Protein AF-A0A7S7SJB5-F1 (afdb_monomer_lite)

Radius of gyration: 9.92 Å; chains: 1; bounding box: 21×20×24 Å

Secondary structure (DSSP, 8-state):
--HHHHHHHHHHHHHHHHHHHHHHHHHHS--HHHHTTS---HHHHHHHHHHHHHHHSSPPP--

Organism: Paludibaculum fermentans (NCBI:txid1473598)

Sequence (63 aa):
MAQKLVKLYDFVHDHGGATAKMRVAMKTLVPSNKAEQTPDSPELIEKFRAAIREVTGLEAPNV

Structure (mmCIF, N/CA/C/O backbone):
data_AF-A0A7S7SJB5-F1
#
_entry.id   AF-A0A7S7SJB5-F1
#
loop_
_atom_site.group_PDB
_atom_site.id
_atom_site.type_symbol
_atom_site.label_atom_id
_atom_site.label_alt_id
_atom_site.label_comp_id
_atom_site.label_asym_id
_atom_site.label_entity_id
_atom_site.label_seq_id
_atom_site.pdbx_PDB_ins_code
_atom_site.Cartn_x
_atom_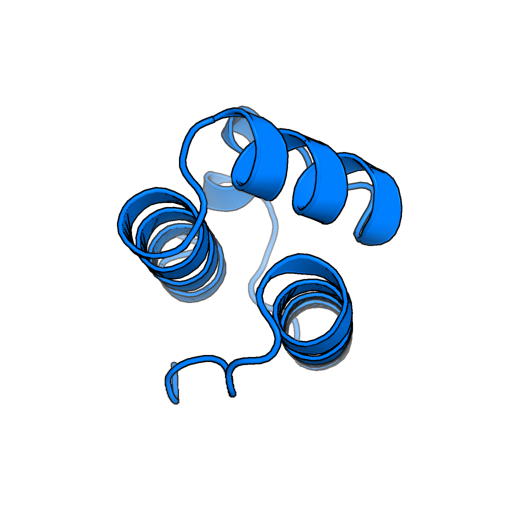site.Cartn_y
_atom_site.Cartn_z
_atom_site.occupancy
_atom_site.B_iso_or_equiv
_atom_site.auth_seq_id
_atom_site.auth_comp_id
_atom_site.auth_asym_id
_atom_site.auth_atom_id
_atom_site.pdbx_PDB_model_num
ATOM 1 N N . MET A 1 1 ? -2.244 -12.825 13.363 1.00 52.72 1 MET A N 1
ATOM 2 C CA . MET A 1 1 ? -1.523 -12.883 12.074 1.00 52.72 1 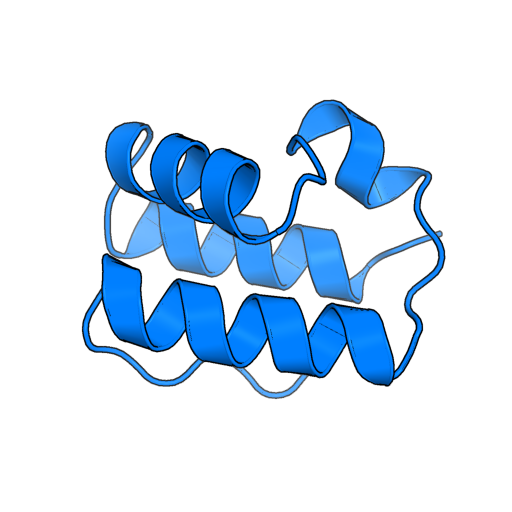MET A CA 1
ATOM 3 C C . MET A 1 1 ? -2.242 -11.929 11.147 1.00 52.72 1 MET A C 1
ATOM 5 O O . MET A 1 1 ? -3.449 -12.079 11.004 1.00 52.72 1 MET A O 1
ATOM 9 N N . ALA A 1 2 ? -1.558 -10.906 10.647 1.00 61.94 2 ALA A N 1
ATOM 10 C CA . ALA A 1 2 ? -2.172 -9.734 10.026 1.00 61.94 2 ALA A CA 1
ATOM 11 C C . ALA A 1 2 ? -2.679 -10.015 8.604 1.00 61.94 2 ALA A C 1
ATOM 13 O O . ALA A 1 2 ? -2.062 -9.662 7.600 1.00 61.94 2 ALA A O 1
ATOM 14 N N . GLN A 1 3 ? -3.789 -10.743 8.516 1.00 81.75 3 GLN A N 1
ATOM 15 C CA . GLN A 1 3 ? -4.352 -11.194 7.246 1.00 81.75 3 GLN A CA 1
ATOM 16 C C . GLN A 1 3 ? -4.945 -10.037 6.438 1.00 81.75 3 GLN A C 1
ATOM 18 O O . GLN A 1 3 ? -5.039 -10.142 5.215 1.00 81.75 3 GLN A O 1
ATOM 23 N N . LYS A 1 4 ? -5.347 -8.938 7.088 1.00 88.94 4 LYS A N 1
ATOM 24 C CA . LYS A 1 4 ? -5.995 -7.816 6.401 1.00 88.94 4 LYS A CA 1
ATOM 25 C C . LYS A 1 4 ? -4.985 -6.971 5.638 1.00 88.94 4 LYS A C 1
ATOM 27 O O . LYS A 1 4 ? -5.189 -6.718 4.454 1.00 88.94 4 LYS A O 1
ATOM 32 N N . LEU A 1 5 ? -3.871 -6.594 6.269 1.00 89.12 5 LEU A N 1
ATOM 33 C CA . LEU A 1 5 ? -2.819 -5.813 5.603 1.00 89.12 5 LEU A CA 1
ATOM 34 C C . LEU A 1 5 ? -2.196 -6.554 4.415 1.00 89.12 5 LEU A C 1
ATOM 36 O O . LEU A 1 5 ? -1.903 -5.932 3.397 1.00 89.12 5 LEU A O 1
ATOM 40 N N . VAL A 1 6 ? -2.035 -7.876 4.517 1.00 90.25 6 VAL A N 1
ATOM 41 C CA . VAL A 1 6 ? -1.539 -8.709 3.410 1.00 90.25 6 VAL A CA 1
ATOM 42 C C . VAL A 1 6 ? -2.506 -8.670 2.225 1.00 90.25 6 VAL A C 1
ATOM 44 O O . VAL A 1 6 ? -2.089 -8.342 1.119 1.00 90.25 6 VAL A O 1
ATOM 47 N N . LYS A 1 7 ? -3.811 -8.869 2.460 1.00 91.19 7 LYS A N 1
ATOM 48 C CA . LYS A 1 7 ? -4.841 -8.764 1.409 1.00 91.19 7 LYS A CA 1
ATOM 49 C C . LYS A 1 7 ? -4.870 -7.389 0.743 1.00 91.19 7 LYS A C 1
ATOM 51 O O . LYS A 1 7 ? -5.037 -7.287 -0.467 1.00 91.19 7 LYS A O 1
ATOM 56 N N . LEU A 1 8 ? -4.701 -6.331 1.532 1.00 91.94 8 LEU A N 1
ATOM 57 C CA . LEU A 1 8 ? -4.615 -4.961 1.030 1.00 91.94 8 LEU A CA 1
ATOM 58 C C . LEU A 1 8 ? -3.374 -4.767 0.152 1.00 91.94 8 LEU A C 1
ATOM 60 O O . LEU A 1 8 ? -3.451 -4.125 -0.892 1.00 91.94 8 LEU A O 1
ATOM 64 N N . TYR A 1 9 ? -2.245 -5.359 0.536 1.00 92.75 9 TYR A N 1
ATOM 65 C CA . TYR A 1 9 ? -1.046 -5.374 -0.289 1.00 92.75 9 TYR A CA 1
ATOM 66 C C . TYR A 1 9 ? -1.248 -6.130 -1.598 1.00 92.75 9 TYR A C 1
ATOM 68 O O . TYR A 1 9 ? -0.830 -5.633 -2.643 1.00 92.75 9 TYR A O 1
ATOM 76 N N . ASP A 1 10 ? -1.874 -7.299 -1.565 1.00 92.69 10 ASP A N 1
ATOM 77 C CA . ASP A 1 10 ? -2.107 -8.100 -2.767 1.00 92.69 10 ASP A CA 1
ATOM 78 C C . ASP A 1 10 ? -3.053 -7.394 -3.735 1.00 92.69 10 ASP A C 1
ATOM 80 O O . ASP A 1 10 ? -2.706 -7.240 -4.901 1.00 92.69 10 ASP A O 1
ATOM 84 N N . PHE A 1 11 ? -4.125 -6.778 -3.232 1.00 93.62 11 PHE A N 1
ATOM 85 C CA . PHE A 1 11 ? -4.979 -5.902 -4.036 1.00 93.62 11 PHE A CA 1
ATOM 86 C C . PHE A 1 11 ? -4.180 -4.793 -4.743 1.00 93.62 11 PHE A C 1
ATOM 88 O O . PHE A 1 11 ? -4.317 -4.561 -5.941 1.00 93.62 11 PHE A O 1
ATOM 95 N N . VAL A 1 12 ? -3.287 -4.115 -4.020 1.00 94.56 12 VAL A N 1
ATOM 96 C CA . VAL A 1 12 ? -2.440 -3.062 -4.605 1.00 94.56 12 VAL A CA 1
ATOM 97 C C . VAL A 1 12 ? -1.512 -3.608 -5.683 1.00 94.56 12 VAL A C 1
ATOM 99 O O . VAL A 1 12 ? -1.243 -2.923 -6.671 1.00 94.56 12 VAL A O 1
ATOM 102 N N . HIS A 1 13 ? -0.995 -4.818 -5.492 1.00 94.06 13 HIS A N 1
ATOM 103 C CA . HIS A 1 13 ? -0.148 -5.470 -6.480 1.00 94.06 13 HIS A CA 1
ATOM 104 C C . HIS A 1 13 ? -0.915 -5.794 -7.754 1.00 94.06 13 HIS A C 1
ATOM 106 O O . HIS A 1 13 ? -0.432 -5.481 -8.838 1.00 94.06 13 HIS A O 1
ATOM 112 N N . ASP A 1 14 ? -2.115 -6.343 -7.616 1.00 93.94 14 ASP A N 1
ATOM 113 C CA . ASP A 1 14 ? -2.939 -6.755 -8.748 1.00 93.94 14 ASP A CA 1
ATOM 114 C C . ASP A 1 14 ? -3.387 -5.549 -9.586 1.00 93.94 14 ASP A C 1
ATOM 116 O O . ASP A 1 14 ? -3.479 -5.634 -10.810 1.00 93.94 14 ASP A O 1
ATOM 120 N N . HIS A 1 15 ? -3.590 -4.392 -8.946 1.00 92.75 15 HIS A N 1
ATOM 121 C CA . HIS A 1 15 ? -4.077 -3.180 -9.609 1.00 92.75 15 HIS A CA 1
ATOM 122 C C . HIS A 1 15 ? -2.999 -2.147 -9.976 1.00 92.75 15 HIS A C 1
ATOM 124 O O . HIS A 1 15 ? -3.281 -1.214 -10.726 1.00 92.75 15 HIS A O 1
ATOM 130 N N . GLY A 1 16 ? -1.767 -2.277 -9.478 1.00 88.62 16 GLY A N 1
ATOM 131 C CA . GLY A 1 16 ? -0.705 -1.294 -9.740 1.00 88.62 16 GLY A CA 1
ATOM 132 C C . GLY A 1 16 ? 0.729 -1.829 -9.668 1.00 88.62 16 GLY A C 1
ATOM 133 O O . GLY A 1 16 ? 1.692 -1.054 -9.695 1.00 88.62 16 GLY A O 1
ATOM 134 N N . GLY A 1 17 ? 0.893 -3.147 -9.569 1.00 93.31 17 GLY A N 1
ATOM 135 C CA . GLY A 1 17 ? 2.176 -3.835 -9.594 1.00 93.31 17 GLY A CA 1
ATOM 136 C C . GLY A 1 17 ? 3.094 -3.509 -8.414 1.00 93.31 17 GLY A C 1
ATOM 137 O O . GLY A 1 17 ? 2.690 -3.043 -7.344 1.00 93.31 17 GLY A O 1
ATOM 138 N N . ALA A 1 18 ? 4.387 -3.775 -8.605 1.00 92.00 18 ALA A N 1
ATOM 139 C CA . ALA A 1 18 ? 5.411 -3.549 -7.584 1.00 92.00 18 ALA A CA 1
ATOM 140 C C . ALA A 1 18 ? 5.560 -2.062 -7.205 1.00 92.00 18 ALA A C 1
ATOM 142 O O . ALA A 1 18 ? 5.772 -1.737 -6.035 1.00 92.00 18 ALA A O 1
ATOM 143 N N . THR A 1 19 ? 5.393 -1.147 -8.167 1.00 92.88 19 THR A N 1
ATOM 144 C CA . THR A 1 19 ? 5.476 0.301 -7.927 1.00 92.88 19 THR A CA 1
ATOM 145 C C . THR A 1 19 ? 4.366 0.783 -6.997 1.00 92.88 19 THR A C 1
ATOM 147 O O . THR A 1 19 ? 4.631 1.586 -6.100 1.00 92.88 19 THR A O 1
ATOM 150 N N . ALA A 1 20 ? 3.139 0.278 -7.154 1.00 94.44 20 ALA A N 1
ATOM 151 C CA . ALA A 1 20 ? 2.043 0.619 -6.258 1.00 94.44 20 ALA A CA 1
ATOM 152 C C . ALA A 1 20 ? 2.260 0.051 -4.848 1.00 94.44 20 ALA A C 1
ATOM 154 O O . ALA A 1 20 ? 2.115 0.798 -3.878 1.00 94.44 20 ALA A O 1
ATOM 155 N N . LYS A 1 21 ? 2.717 -1.211 -4.723 1.00 93.31 21 LYS A N 1
ATOM 156 C CA . LYS A 1 21 ? 3.098 -1.795 -3.418 1.00 93.31 21 LYS A CA 1
ATOM 157 C C . LYS A 1 21 ? 4.125 -0.903 -2.709 1.00 93.31 21 LYS A C 1
ATOM 159 O O . LYS A 1 21 ? 3.955 -0.579 -1.536 1.00 93.31 21 LYS A O 1
ATOM 164 N N . MET A 1 22 ? 5.149 -0.439 -3.428 1.00 93.56 22 MET A N 1
ATOM 165 C CA . MET A 1 22 ? 6.173 0.446 -2.867 1.00 93.56 22 MET A CA 1
ATOM 166 C C . MET A 1 22 ? 5.601 1.797 -2.414 1.00 93.56 22 MET A C 1
ATOM 168 O O . MET A 1 22 ? 5.901 2.253 -1.314 1.00 93.56 22 MET A O 1
ATOM 172 N N . ARG A 1 23 ? 4.738 2.434 -3.213 1.00 94.31 23 ARG A 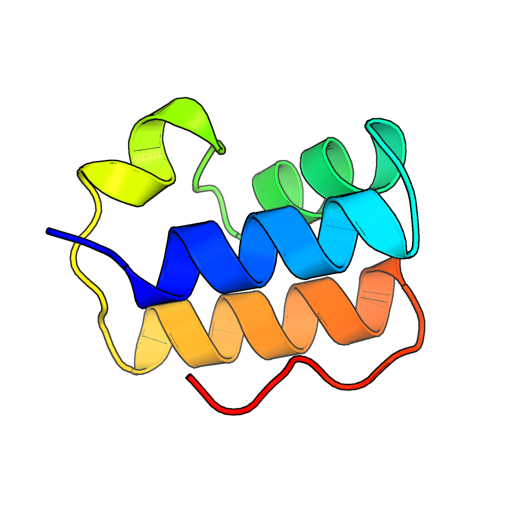N 1
ATOM 173 C CA . ARG A 1 23 ? 4.116 3.717 -2.838 1.00 94.31 23 ARG A CA 1
ATOM 174 C C . A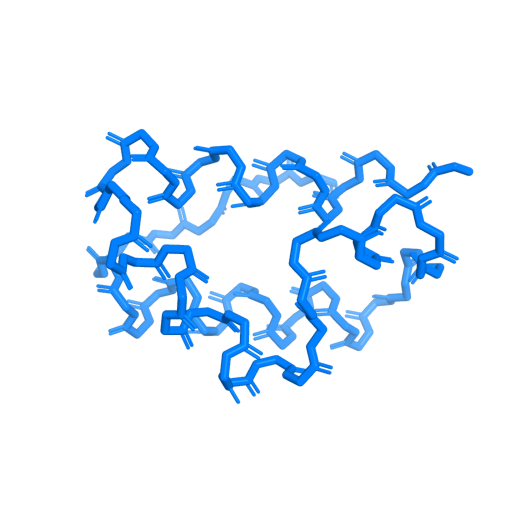RG A 1 23 ? 3.214 3.592 -1.610 1.00 94.31 23 ARG A C 1
ATOM 176 O O . ARG A 1 23 ? 3.259 4.460 -0.739 1.00 94.31 23 ARG A O 1
ATOM 183 N N . VAL A 1 24 ? 2.438 2.512 -1.509 1.00 93.94 24 VAL A N 1
ATOM 184 C CA . VAL A 1 24 ? 1.620 2.231 -0.319 1.00 93.94 24 VAL A CA 1
ATOM 185 C C . VAL A 1 24 ? 2.509 2.007 0.903 1.00 93.94 24 VAL A C 1
ATOM 187 O O . VAL A 1 24 ? 2.231 2.585 1.952 1.00 93.94 24 VAL A O 1
ATOM 190 N N . ALA A 1 25 ? 3.622 1.280 0.772 1.00 93.75 25 ALA A N 1
ATOM 191 C CA . ALA A 1 25 ? 4.593 1.117 1.856 1.00 93.75 25 ALA A CA 1
ATOM 192 C C . ALA A 1 25 ? 5.164 2.456 2.344 1.00 93.75 25 ALA A C 1
ATOM 194 O O . ALA A 1 25 ? 5.247 2.689 3.549 1.00 93.75 25 ALA A O 1
ATOM 195 N N . MET A 1 26 ? 5.505 3.364 1.425 1.00 93.44 26 MET A N 1
ATOM 196 C CA . MET A 1 26 ? 6.021 4.691 1.780 1.00 93.44 26 MET A CA 1
ATOM 197 C C . MET A 1 26 ? 4.973 5.558 2.487 1.00 93.44 26 MET A C 1
ATOM 199 O O . MET A 1 26 ? 5.303 6.257 3.440 1.00 93.44 26 MET A O 1
ATOM 203 N N . LYS A 1 27 ? 3.705 5.499 2.063 1.00 93.06 27 LYS A N 1
ATOM 204 C CA . LYS A 1 27 ? 2.613 6.264 2.693 1.00 93.06 27 LYS A CA 1
ATOM 205 C C . LYS A 1 27 ? 2.219 5.706 4.058 1.00 93.06 27 LYS A C 1
ATOM 207 O O . LYS A 1 27 ? 1.986 6.455 5.005 1.00 93.06 27 LYS A O 1
ATOM 212 N N . THR A 1 28 ? 2.144 4.385 4.173 1.00 91.88 28 THR A N 1
ATOM 213 C CA . THR A 1 28 ? 1.712 3.704 5.401 1.00 91.88 28 THR A CA 1
ATOM 214 C C . THR A 1 28 ? 2.834 3.584 6.428 1.00 91.88 28 THR A C 1
ATOM 216 O O . THR A 1 28 ? 2.538 3.487 7.617 1.00 91.88 28 THR A O 1
ATOM 219 N N . LEU A 1 29 ? 4.097 3.697 5.997 1.00 91.69 29 LEU A N 1
ATOM 220 C CA . LEU A 1 29 ? 5.312 3.406 6.771 1.00 91.69 29 LEU A CA 1
ATOM 221 C C . LEU A 1 29 ? 5.406 1.943 7.225 1.00 91.69 29 LEU A C 1
ATOM 223 O O . LEU A 1 29 ? 6.182 1.608 8.119 1.00 91.69 29 LEU A O 1
ATOM 227 N N . VAL A 1 30 ? 4.631 1.062 6.594 1.00 90.81 30 VAL A N 1
ATOM 228 C CA . VAL A 1 30 ? 4.617 -0.371 6.875 1.00 90.81 30 VAL A CA 1
ATOM 229 C C . VAL A 1 30 ? 5.022 -1.089 5.603 1.00 90.81 30 VAL A C 1
ATOM 231 O O . VAL A 1 30 ? 4.191 -1.222 4.713 1.00 90.81 30 VAL A O 1
ATOM 234 N N . PRO A 1 31 ? 6.274 -1.548 5.473 1.00 90.12 31 PRO A N 1
ATOM 235 C CA . PRO A 1 31 ? 6.694 -2.338 4.324 1.00 90.12 31 PRO A CA 1
ATOM 236 C C . PRO A 1 31 ? 5.932 -3.668 4.242 1.00 90.12 31 PRO A C 1
ATOM 238 O O . PRO A 1 31 ? 5.513 -4.213 5.263 1.00 90.12 31 PRO A O 1
ATOM 241 N N . SER A 1 32 ? 5.799 -4.227 3.037 1.00 85.25 32 SER A N 1
ATOM 242 C CA . SER A 1 32 ? 5.055 -5.476 2.807 1.00 85.25 32 SER A CA 1
ATOM 243 C C . SER A 1 32 ? 5.566 -6.652 3.646 1.00 85.25 32 SER A C 1
ATOM 245 O O . SER A 1 32 ? 4.764 -7.394 4.198 1.00 85.25 32 SER A O 1
ATOM 247 N N . ASN A 1 33 ? 6.882 -6.780 3.837 1.00 86.19 33 ASN A N 1
ATOM 248 C CA . ASN A 1 33 ? 7.473 -7.829 4.680 1.00 86.19 33 ASN A CA 1
ATOM 249 C C . ASN A 1 33 ? 7.166 -7.673 6.183 1.00 86.19 33 ASN A C 1
ATOM 251 O O . ASN A 1 33 ? 7.299 -8.632 6.938 1.00 86.19 33 ASN A O 1
ATOM 255 N N . LYS A 1 34 ? 6.768 -6.476 6.630 1.00 86.75 34 LYS A N 1
ATOM 256 C CA . LYS A 1 34 ? 6.313 -6.221 8.001 1.00 86.75 34 LYS A CA 1
ATOM 257 C C . LYS A 1 34 ? 4.800 -6.313 8.135 1.00 86.75 34 LYS A C 1
ATOM 259 O O . LYS A 1 34 ? 4.325 -6.407 9.264 1.00 86.75 34 LYS A O 1
ATOM 264 N N . ALA A 1 35 ? 4.05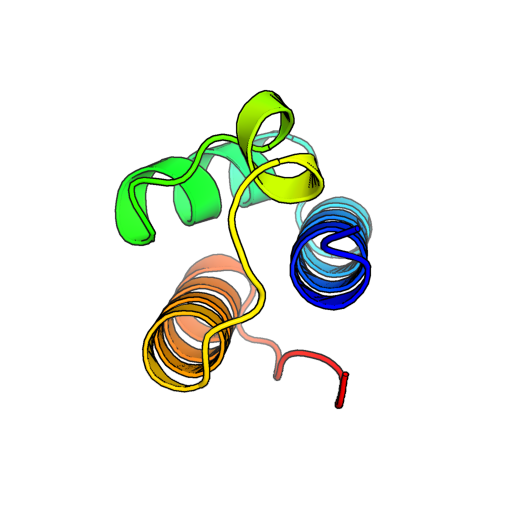3 -6.302 7.030 1.00 85.94 35 ALA A N 1
ATOM 265 C CA . ALA A 1 35 ? 2.597 -6.342 7.050 1.00 85.94 35 ALA A CA 1
ATOM 266 C C . ALA A 1 35 ? 2.085 -7.560 7.825 1.00 85.94 35 ALA A C 1
ATOM 268 O O . ALA A 1 35 ? 1.267 -7.377 8.709 1.00 85.94 35 ALA A O 1
ATOM 269 N N . GLU A 1 36 ? 2.652 -8.750 7.599 1.00 85.38 36 GLU A N 1
ATOM 270 C CA . GLU A 1 36 ? 2.275 -10.007 8.276 1.00 85.38 36 GLU A CA 1
ATOM 271 C C . GLU A 1 36 ? 2.440 -9.976 9.806 1.00 85.38 36 GLU A C 1
ATOM 273 O O . GLU A 1 36 ? 1.692 -10.635 10.538 1.00 85.38 36 GLU A O 1
ATOM 278 N N . GLN A 1 37 ? 3.419 -9.202 10.285 1.00 85.81 37 GLN A N 1
ATOM 279 C CA . GLN A 1 37 ? 3.793 -9.086 11.698 1.00 85.81 37 GLN A CA 1
ATOM 280 C C . GLN A 1 37 ? 3.169 -7.857 12.375 1.00 85.81 37 GLN A C 1
ATOM 282 O O . GLN A 1 37 ? 3.184 -7.756 13.601 1.00 85.81 37 GLN A O 1
ATOM 287 N N . THR A 1 38 ? 2.632 -6.917 11.595 1.00 84.44 38 THR A N 1
ATOM 288 C CA . THR A 1 38 ? 2.046 -5.677 12.108 1.00 84.44 38 THR A CA 1
ATOM 289 C C . THR A 1 38 ? 0.586 -5.925 12.465 1.00 84.44 38 THR A C 1
ATOM 291 O O . THR A 1 38 ? -0.165 -6.333 11.590 1.00 84.44 38 THR A O 1
ATOM 294 N N . PRO A 1 39 ? 0.141 -5.684 13.708 1.00 85.75 39 PRO A N 1
ATOM 295 C CA . PRO A 1 39 ? -1.248 -5.912 14.090 1.00 85.75 39 PRO A CA 1
ATOM 296 C C . PRO A 1 39 ? -2.238 -5.180 13.175 1.00 85.75 39 PRO A C 1
ATOM 298 O O . PRO A 1 39 ? -2.032 -4.013 12.836 1.00 85.75 39 PRO A O 1
ATOM 301 N N . ASP A 1 40 ? -3.335 -5.858 12.833 1.00 84.44 40 ASP A N 1
ATOM 302 C CA . ASP A 1 40 ? -4.464 -5.280 12.102 1.00 84.44 40 ASP A CA 1
ATOM 303 C C . ASP A 1 40 ? -5.210 -4.286 13.018 1.00 84.44 40 ASP A C 1
ATOM 305 O O . ASP A 1 40 ? -6.240 -4.614 13.609 1.00 84.44 40 ASP A O 1
ATOM 309 N N . SER A 1 41 ? -4.667 -3.078 13.196 1.00 86.94 41 SER A N 1
ATOM 310 C CA . SER A 1 41 ? -5.341 -2.008 13.935 1.00 86.94 41 SER A CA 1
ATOM 311 C C . SER A 1 41 ? -6.291 -1.225 13.018 1.00 86.94 41 SER A C 1
ATOM 313 O O . SER A 1 41 ? -5.974 -1.021 11.841 1.00 86.94 41 SER A O 1
ATOM 315 N N . PRO A 1 42 ? -7.446 -0.745 13.522 1.00 88.25 42 PRO A N 1
ATOM 316 C CA . PRO A 1 42 ? -8.386 0.043 12.719 1.00 88.25 42 PRO A CA 1
ATOM 317 C C . PRO A 1 42 ? -7.739 1.284 12.094 1.00 88.25 42 PRO A C 1
ATOM 319 O O . PRO A 1 42 ? -7.939 1.562 10.916 1.00 88.25 42 PRO A O 1
ATOM 322 N N . GLU A 1 43 ? -6.895 1.981 12.856 1.00 89.62 43 GLU A N 1
ATOM 323 C CA . GLU A 1 43 ? -6.158 3.159 12.388 1.00 89.62 43 GLU A CA 1
ATOM 324 C C . GLU A 1 43 ? -5.236 2.832 11.211 1.00 89.62 43 GLU A C 1
ATOM 326 O O . GLU A 1 43 ? -5.152 3.586 10.239 1.00 89.62 43 GLU A O 1
ATOM 331 N N . LEU A 1 44 ? -4.551 1.687 11.276 1.00 89.31 44 LEU A N 1
ATOM 332 C CA . LEU A 1 44 ? -3.643 1.276 10.221 1.00 89.31 44 LEU A CA 1
ATOM 333 C C . LEU A 1 44 ? -4.410 0.825 8.979 1.00 89.31 44 LEU A C 1
ATOM 335 O O . LEU A 1 44 ? -4.024 1.188 7.873 1.00 89.31 44 LEU A O 1
ATOM 339 N N . ILE A 1 45 ? -5.516 0.101 9.146 1.00 90.88 45 ILE A N 1
ATOM 340 C CA . ILE A 1 45 ? -6.387 -0.296 8.034 1.00 90.88 45 ILE A CA 1
ATOM 341 C C . ILE A 1 45 ? -6.908 0.941 7.298 1.00 90.88 45 ILE A C 1
ATOM 343 O O . ILE A 1 45 ? -6.808 0.996 6.075 1.00 90.88 45 ILE A O 1
ATOM 347 N N . GLU A 1 46 ? -7.387 1.960 8.011 1.00 91.75 46 GLU A N 1
ATOM 348 C CA . GLU A 1 46 ? -7.849 3.208 7.391 1.00 91.75 46 GLU A CA 1
ATOM 349 C C . GLU A 1 46 ? -6.709 3.959 6.686 1.00 91.75 46 GLU A C 1
ATOM 351 O O . GLU A 1 46 ? -6.870 4.418 5.552 1.00 91.75 46 GLU A O 1
ATOM 356 N N . LYS A 1 47 ? -5.506 3.987 7.277 1.00 92.56 47 LYS A N 1
ATOM 357 C CA . LYS A 1 47 ? -4.314 4.545 6.619 1.00 92.56 47 LYS A CA 1
ATOM 358 C C . LYS A 1 47 ? -3.971 3.804 5.325 1.00 92.56 47 LYS A C 1
ATOM 360 O O . LYS A 1 47 ? -3.614 4.432 4.328 1.00 92.56 47 LYS A O 1
ATOM 365 N N . PHE A 1 48 ? -4.086 2.477 5.323 1.00 93.19 48 PHE A N 1
ATOM 366 C CA . PHE A 1 48 ? -3.914 1.669 4.122 1.00 93.19 48 PHE A CA 1
ATOM 367 C C . PHE A 1 48 ? -4.999 1.970 3.093 1.00 93.19 48 PHE A C 1
ATOM 369 O O . PHE A 1 48 ? -4.663 2.231 1.947 1.00 93.19 48 PHE A O 1
ATOM 376 N N . ARG A 1 49 ? -6.278 2.011 3.477 1.00 92.88 49 ARG A N 1
ATOM 377 C CA . ARG A 1 49 ? -7.390 2.335 2.566 1.00 92.88 49 ARG A CA 1
ATOM 378 C C . ARG A 1 49 ? -7.181 3.678 1.867 1.00 92.88 49 ARG A C 1
ATOM 380 O O . ARG A 1 49 ? -7.295 3.750 0.644 1.00 92.88 49 ARG A O 1
ATOM 387 N N . ALA A 1 50 ? -6.792 4.709 2.618 1.00 94.56 50 ALA A N 1
ATOM 388 C CA . ALA A 1 50 ? -6.454 6.017 2.064 1.00 94.56 50 ALA A CA 1
ATOM 389 C C . ALA A 1 50 ? -5.259 5.940 1.097 1.00 94.56 50 ALA A C 1
ATOM 391 O O . ALA A 1 50 ? -5.343 6.410 -0.038 1.00 94.56 50 ALA A O 1
ATOM 392 N N . ALA A 1 51 ? -4.168 5.277 1.499 1.00 94.88 51 ALA A N 1
ATOM 393 C CA . ALA A 1 51 ? -2.985 5.119 0.655 1.00 94.88 51 ALA A CA 1
ATOM 394 C C . ALA A 1 51 ? -3.278 4.343 -0.640 1.00 94.88 51 ALA A C 1
ATOM 396 O O . ALA A 1 51 ? -2.762 4.698 -1.697 1.00 94.88 51 ALA A O 1
ATOM 397 N N . ILE A 1 52 ? -4.113 3.306 -0.577 1.00 94.50 52 ILE A N 1
ATOM 398 C CA . ILE A 1 52 ? -4.521 2.498 -1.731 1.00 94.50 52 ILE A CA 1
ATOM 399 C C . ILE A 1 52 ? -5.299 3.348 -2.719 1.00 94.50 52 ILE A C 1
ATOM 401 O O . ILE A 1 52 ? -4.965 3.349 -3.905 1.00 94.50 52 ILE A O 1
ATOM 405 N N . ARG A 1 53 ? -6.274 4.117 -2.228 1.00 94.50 53 ARG A N 1
ATOM 406 C CA . ARG A 1 53 ? -7.069 5.024 -3.054 1.00 94.50 53 ARG A CA 1
ATOM 407 C C . ARG A 1 53 ? -6.204 6.068 -3.744 1.00 94.50 53 ARG A C 1
ATOM 409 O O . ARG A 1 53 ? -6.364 6.295 -4.936 1.00 94.50 53 ARG A O 1
ATOM 416 N N . GLU A 1 54 ? -5.248 6.656 -3.034 1.00 93.94 54 GLU A N 1
ATOM 417 C CA . GLU A 1 54 ? -4.328 7.637 -3.618 1.00 93.94 54 GLU A CA 1
ATOM 418 C C . GLU A 1 54 ? -3.367 7.033 -4.652 1.00 93.94 54 GLU A C 1
ATOM 420 O O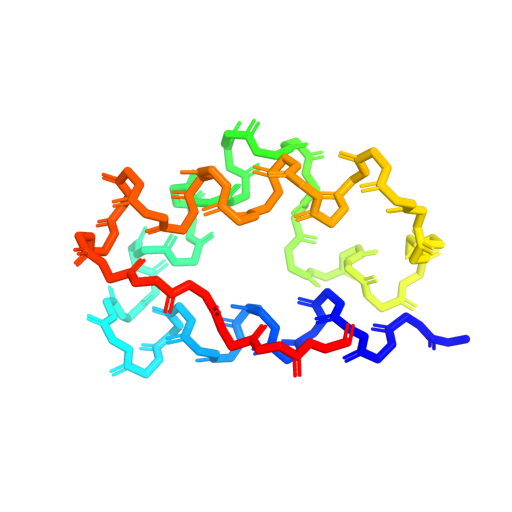 . GLU A 1 54 ? -2.986 7.707 -5.606 1.00 93.94 54 GLU A O 1
ATOM 425 N N . VAL A 1 55 ? -2.930 5.785 -4.460 1.00 93.56 55 VAL A N 1
ATOM 426 C CA . VAL A 1 55 ? -1.918 5.152 -5.321 1.00 93.56 55 VAL A CA 1
ATOM 427 C C . VAL A 1 55 ? -2.530 4.484 -6.549 1.00 93.56 55 VAL A C 1
ATOM 429 O O . VAL A 1 55 ? -1.931 4.538 -7.622 1.00 93.56 55 VAL A O 1
ATOM 432 N N . THR A 1 56 ? -3.681 3.834 -6.385 1.00 91.00 56 THR A N 1
ATOM 433 C CA . THR A 1 56 ? -4.333 3.021 -7.425 1.00 91.00 56 THR A CA 1
ATOM 434 C C . THR A 1 56 ? -5.552 3.705 -8.040 1.00 91.00 56 THR A C 1
ATOM 436 O O . THR A 1 56 ? -5.988 3.310 -9.115 1.00 91.00 56 THR A O 1
ATOM 439 N N . GLY A 1 57 ? -6.117 4.721 -7.378 1.00 92.12 57 GLY A N 1
ATOM 440 C CA . GLY A 1 57 ? -7.396 5.325 -7.760 1.00 92.12 57 GLY A CA 1
ATOM 441 C C . GLY A 1 57 ? -8.621 4.469 -7.415 1.00 92.12 57 GLY A C 1
ATOM 442 O O . GLY A 1 57 ? -9.740 4.887 -7.703 1.00 92.12 57 GLY A O 1
ATOM 443 N N . LEU A 1 58 ? -8.431 3.296 -6.801 1.00 91.25 58 LEU A N 1
ATOM 444 C CA . LEU A 1 58 ? -9.489 2.336 -6.486 1.00 91.25 58 LEU A CA 1
ATOM 445 C C . LEU A 1 58 ? -9.804 2.303 -4.992 1.00 91.25 58 LEU A C 1
ATOM 447 O O . LEU A 1 58 ? -8.961 2.610 -4.147 1.00 91.25 58 LEU A O 1
ATOM 451 N N . GLU A 1 59 ? -11.022 1.885 -4.657 1.00 89.94 59 GLU A N 1
ATOM 452 C CA . GLU A 1 59 ? -11.373 1.597 -3.272 1.00 89.94 59 GLU A CA 1
ATOM 453 C C . GLU A 1 59 ? -10.791 0.253 -2.838 1.00 89.94 59 GLU A C 1
ATOM 455 O O . GLU A 1 59 ? -10.876 -0.750 -3.546 1.00 89.94 59 GLU A O 1
ATOM 460 N N . ALA A 1 60 ? -10.177 0.251 -1.659 1.00 87.75 60 ALA A N 1
ATOM 461 C CA . ALA A 1 60 ? -9.619 -0.951 -1.070 1.00 87.75 60 ALA A CA 1
ATOM 462 C C . ALA A 1 60 ? -10.728 -1.961 -0.705 1.00 87.75 60 ALA A C 1
ATOM 464 O O . ALA A 1 60 ? -11.807 -1.555 -0.264 1.00 87.75 60 ALA A O 1
ATOM 465 N N . PRO A 1 61 ? -10.463 -3.274 -0.816 1.00 87.06 61 PRO A N 1
ATOM 466 C CA . PRO A 1 61 ? -11.430 -4.305 -0.464 1.00 87.06 61 PRO A CA 1
ATOM 467 C C . PRO A 1 61 ? -11.771 -4.264 1.030 1.00 87.06 61 PRO A C 1
ATOM 469 O O . PRO A 1 61 ? -10.939 -3.923 1.877 1.00 87.06 61 PRO A O 1
ATOM 472 N N . ASN A 1 62 ? -13.004 -4.648 1.365 1.00 81.81 62 ASN A N 1
ATOM 473 C CA . ASN A 1 62 ? -13.426 -4.741 2.756 1.00 81.81 62 ASN A CA 1
ATOM 474 C C . ASN A 1 62 ? -12.796 -5.986 3.408 1.00 81.81 62 ASN A C 1
ATOM 476 O O . ASN A 1 62 ? -13.094 -7.113 3.009 1.00 81.81 62 ASN A O 1
ATOM 480 N N . VAL A 1 63 ? -11.900 -5.768 4.376 1.00 79.69 63 VAL A N 1
ATOM 481 C CA . VAL A 1 63 ? -11.073 -6.792 5.040 1.00 79.69 63 VAL A CA 1
ATOM 482 C C . VAL A 1 63 ? -11.258 -6.813 6.546 1.00 79.69 63 VAL A C 1
ATOM 484 O O . VAL A 1 63 ? -11.431 -5.752 7.188 1.00 79.69 63 VAL A O 1
#

Foldseek 3Di:
DQPLLLLLLVVQCVQPNPVSLVQLCVQLVQHNVCNVVDDPDPVSSVSSQVSSCVRRVDGGDDD

pLDDT: mean 89.45, std 6.9, range [52.72, 94.88]